Protein AF-A0A6N2HUI8-F1 (afdb_monomer_lite)

Sequence (66 aa):
LAVTTLTREECVDDEDYAQLTEFGRHFRTIPARLHEVHANLSIGNLGFEEFAAWAHDDPEGIFRSF

Secondary structure (DSSP, 8-state):
-EE----GGGSSSHHHHHHHTTT-SEEEE-GGGHHHHHHHHHHTSS-HHHHHHHHHHSTTSEE---

Radius of gyration: 11.81 Å; chains: 1; bounding box: 28×20×31 Å

pLDDT: mean 95.55, std 4.81, range [63.44, 98.19]

Foldseek 3Di:
DDFDPDDCVNAPHPVRVCQLAVLHGDFAEDPVCPVVLVVCVVVVVDGPSVQSVCLVPDPVSYRYDD

Structure (mmCIF, N/CA/C/O backbone):
data_AF-A0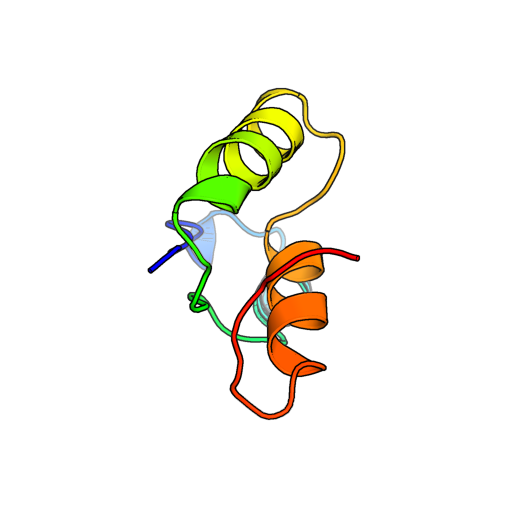A6N2HUI8-F1
#
_entry.id   AF-A0A6N2HUI8-F1
#
loop_
_atom_site.group_PDB
_atom_site.id
_atom_site.type_symbol
_atom_site.label_atom_id
_atom_site.label_alt_id
_atom_site.label_comp_id
_atom_site.label_asym_id
_atom_site.label_entity_id
_atom_site.label_seq_id
_atom_site.pdbx_PDB_ins_code
_atom_site.Cartn_x
_atom_site.Cartn_y
_atom_site.Cartn_z
_atom_site.occupancy
_atom_site.B_iso_or_equiv
_atom_site.auth_seq_id
_atom_site.auth_comp_id
_atom_site.auth_asym_id
_atom_site.auth_atom_id
_atom_site.pdbx_PDB_model_num
ATOM 1 N N . LEU A 1 1 ? 4.589 -9.854 -0.472 1.00 90.94 1 LEU A N 1
ATOM 2 C CA . LEU A 1 1 ? 3.305 -9.282 -0.011 1.00 90.94 1 LEU A CA 1
ATOM 3 C C . LEU A 1 1 ? 3.643 -8.156 0.951 1.00 90.94 1 LEU A C 1
ATOM 5 O O . LEU A 1 1 ? 4.471 -8.398 1.821 1.00 90.94 1 LEU A O 1
ATOM 9 N N . ALA A 1 2 ? 3.074 -6.968 0.765 1.00 95.06 2 ALA A N 1
ATOM 10 C CA . ALA A 1 2 ? 3.157 -5.857 1.712 1.00 95.06 2 ALA A CA 1
ATOM 11 C C . ALA A 1 2 ? 1.810 -5.723 2.432 1.00 95.06 2 ALA A C 1
ATOM 13 O O . ALA A 1 2 ? 0.767 -5.918 1.808 1.00 95.06 2 ALA A O 1
ATOM 14 N N . VAL A 1 3 ? 1.836 -5.450 3.735 1.00 96.69 3 VAL A N 1
ATOM 15 C CA . VAL A 1 3 ? 0.650 -5.398 4.602 1.00 96.69 3 VAL A CA 1
ATOM 16 C C . VAL A 1 3 ? 0.817 -4.229 5.564 1.00 96.69 3 VAL A C 1
ATOM 18 O O . VAL A 1 3 ? 1.904 -4.067 6.120 1.00 96.69 3 VAL A O 1
ATOM 21 N N . THR A 1 4 ? -0.240 -3.445 5.768 1.00 95.75 4 THR A N 1
ATOM 22 C CA . THR A 1 4 ? -0.268 -2.425 6.822 1.00 95.75 4 THR A CA 1
ATOM 23 C C . THR A 1 4 ? -0.826 -3.007 8.116 1.00 95.75 4 THR A C 1
ATOM 25 O O . THR A 1 4 ? -1.776 -3.796 8.107 1.00 95.75 4 THR A O 1
ATOM 28 N N . THR A 1 5 ? -0.233 -2.623 9.245 1.00 95.81 5 THR A N 1
ATOM 29 C CA . THR A 1 5 ? -0.752 -2.951 10.577 1.00 95.81 5 THR A CA 1
ATOM 30 C C . THR A 1 5 ? -1.730 -1.910 11.103 1.00 95.81 5 THR A C 1
ATOM 32 O O . THR A 1 5 ? -2.311 -2.173 12.148 1.00 95.81 5 THR A O 1
ATOM 35 N N . LEU A 1 6 ? -1.951 -0.807 10.369 1.00 95.81 6 LEU A N 1
ATOM 36 C CA . LEU A 1 6 ? -2.879 0.266 10.731 1.00 95.81 6 LEU A CA 1
ATOM 37 C C . LEU A 1 6 ? -4.231 -0.315 11.145 1.00 95.81 6 LEU A C 1
ATOM 39 O O . LEU A 1 6 ? -4.867 -1.038 10.360 1.00 95.81 6 LEU A O 1
ATOM 43 N N . THR A 1 7 ? -4.652 -0.025 12.368 1.00 96.44 7 THR A N 1
ATOM 44 C CA . THR A 1 7 ? -5.966 -0.399 12.882 1.00 96.44 7 THR A CA 1
ATOM 45 C C . THR A 1 7 ? -6.916 0.787 12.864 1.00 96.44 7 THR A C 1
ATOM 47 O O . THR A 1 7 ? -6.528 1.946 12.718 1.00 96.44 7 THR A O 1
ATOM 50 N N . ARG A 1 8 ? -8.207 0.486 13.005 1.00 96.38 8 ARG A N 1
ATOM 51 C CA . ARG A 1 8 ? -9.252 1.503 13.011 1.00 96.38 8 ARG A CA 1
ATOM 52 C C . ARG A 1 8 ? -9.083 2.486 14.173 1.00 96.38 8 ARG A C 1
ATOM 54 O O . ARG A 1 8 ? -9.364 3.667 14.013 1.00 96.38 8 ARG A O 1
ATOM 61 N N . GLU A 1 9 ? -8.627 2.004 15.322 1.00 97.50 9 GLU A N 1
ATOM 62 C CA . GLU A 1 9 ? -8.440 2.786 16.547 1.00 97.50 9 GLU A CA 1
ATOM 63 C C . GLU A 1 9 ? -7.286 3.793 16.455 1.00 97.50 9 GLU A C 1
ATOM 65 O O . GLU A 1 9 ? -7.240 4.736 17.240 1.00 97.50 9 GLU A O 1
ATOM 70 N N . GLU A 1 10 ? -6.364 3.598 15.511 1.00 96.69 10 GLU A N 1
ATOM 71 C CA . GLU A 1 10 ? -5.242 4.507 15.258 1.00 96.69 10 GLU A CA 1
ATOM 72 C C . GLU A 1 10 ? -5.628 5.692 14.354 1.00 96.69 10 GLU A C 1
ATOM 74 O O . GLU A 1 10 ? -4.859 6.645 14.243 1.00 96.69 10 GLU A O 1
ATOM 79 N N . CYS A 1 11 ? -6.808 5.644 13.725 1.00 97.44 11 CYS A N 1
ATOM 80 C CA . CYS A 1 11 ? -7.310 6.668 12.807 1.00 97.44 11 CYS A CA 1
ATOM 81 C C . CYS A 1 11 ? -8.218 7.673 13.521 1.00 97.44 11 CYS A C 1
ATOM 83 O O . CYS A 1 11 ? -8.878 7.341 14.513 1.00 97.44 11 CYS A O 1
ATOM 85 N N . VAL A 1 12 ? -8.298 8.890 12.983 1.00 97.88 12 VAL A N 1
ATOM 86 C CA . VAL A 1 12 ? -9.080 9.991 13.571 1.00 97.88 12 VAL A CA 1
ATOM 87 C C . VAL A 1 12 ? -10.560 9.615 13.679 1.00 97.88 12 VAL A C 1
ATOM 89 O O . VAL A 1 12 ? -11.191 9.830 14.717 1.00 97.88 12 VAL A O 1
ATOM 92 N N . ASP A 1 13 ? -11.100 8.999 12.631 1.00 98.06 13 ASP A N 1
ATOM 93 C CA . ASP A 1 13 ? -12.489 8.570 12.526 1.00 98.06 13 ASP A CA 1
ATOM 94 C C . ASP A 1 13 ? -12.661 7.462 11.461 1.00 98.06 13 ASP A C 1
ATOM 96 O O . ASP A 1 13 ? -11.692 6.848 11.005 1.00 98.06 13 ASP A O 1
ATOM 100 N N . ASP A 1 14 ? -13.916 7.114 11.156 1.00 98.06 14 ASP A N 1
ATOM 101 C CA . ASP A 1 14 ? -14.241 6.052 10.196 1.00 98.06 14 ASP A CA 1
ATOM 102 C C . ASP A 1 14 ? -13.904 6.471 8.762 1.00 98.06 14 ASP A C 1
ATOM 104 O O . ASP A 1 14 ? -13.596 5.610 7.940 1.00 98.06 14 ASP A O 1
ATOM 108 N N . GLU A 1 15 ? -13.967 7.770 8.466 1.00 98.19 15 GLU A N 1
ATOM 109 C CA . GLU A 1 15 ? -13.688 8.328 7.146 1.00 98.19 15 GLU A CA 1
ATOM 110 C C . GLU A 1 15 ? -12.183 8.298 6.866 1.00 98.19 15 GLU A C 1
ATOM 112 O O . GLU A 1 15 ? -11.774 7.808 5.817 1.00 98.19 15 GLU A O 1
ATOM 117 N N . ASP A 1 16 ? -11.366 8.694 7.842 1.00 97.94 16 ASP A N 1
ATOM 118 C CA . ASP A 1 16 ? -9.903 8.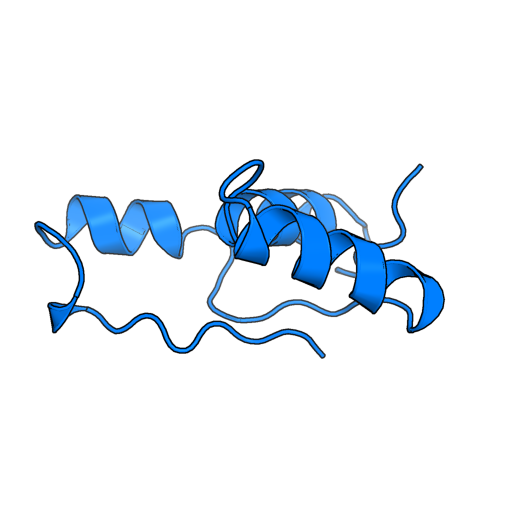606 7.799 1.00 97.94 16 ASP A CA 1
ATOM 119 C C . ASP A 1 16 ? -9.434 7.157 7.587 1.00 97.94 16 ASP A C 1
ATOM 121 O O . ASP A 1 16 ? -8.672 6.856 6.668 1.00 97.94 16 ASP A O 1
ATOM 125 N N . TYR A 1 17 ? -9.977 6.207 8.358 1.00 97.75 17 TYR A N 1
ATOM 126 C CA . TYR A 1 17 ? -9.654 4.792 8.163 1.00 97.75 17 TYR A CA 1
ATOM 127 C C . TYR A 1 17 ? -10.110 4.270 6.794 1.00 97.75 17 TYR A C 1
ATOM 129 O O . TYR A 1 17 ? -9.389 3.493 6.160 1.00 97.75 17 TYR A O 1
ATOM 137 N N . ALA A 1 18 ? -11.296 4.671 6.326 1.00 97.88 18 ALA A N 1
ATOM 138 C CA . ALA A 1 18 ? -11.790 4.285 5.008 1.00 97.88 18 ALA A CA 1
ATOM 139 C C . ALA A 1 18 ? -10.893 4.831 3.888 1.00 97.88 18 ALA A C 1
ATOM 141 O O . ALA A 1 18 ? -10.589 4.088 2.958 1.00 97.88 18 ALA A O 1
ATOM 142 N N . GLN A 1 19 ? -10.418 6.073 4.004 1.00 97.38 19 GLN A N 1
ATOM 143 C CA . GLN A 1 19 ? -9.496 6.685 3.050 1.00 97.38 19 GLN A CA 1
ATOM 144 C C . GLN A 1 19 ? -8.141 5.962 3.034 1.00 97.38 19 GLN A C 1
ATOM 146 O O . GLN A 1 19 ? -7.678 5.530 1.980 1.00 97.38 19 GLN A O 1
ATOM 151 N N . LEU A 1 20 ? -7.536 5.736 4.203 1.00 97.75 20 LEU A N 1
ATOM 152 C CA . LEU A 1 20 ? -6.238 5.057 4.327 1.00 97.75 20 LEU A CA 1
ATOM 153 C C . LEU A 1 20 ? -6.278 3.573 3.920 1.00 97.75 20 LEU A C 1
ATOM 155 O O . LEU A 1 20 ? -5.235 2.941 3.739 1.00 97.75 20 LEU A O 1
ATOM 159 N N . THR A 1 21 ? -7.472 2.988 3.792 1.00 97.62 21 THR A N 1
ATOM 160 C CA . THR A 1 21 ? -7.660 1.583 3.408 1.00 97.62 21 THR A CA 1
ATOM 161 C C . THR A 1 21 ? -8.499 1.390 2.145 1.00 97.62 21 THR A C 1
ATOM 163 O O . THR A 1 21 ? -8.884 0.255 1.857 1.00 97.62 21 THR A O 1
ATOM 166 N N . GLU A 1 22 ? -8.722 2.447 1.354 1.00 98.12 22 GLU A N 1
ATOM 167 C CA . GLU A 1 22 ? -9.562 2.433 0.143 1.00 98.12 22 GLU A CA 1
ATOM 168 C C . GLU A 1 22 ? -9.159 1.309 -0.825 1.00 98.12 22 GLU A C 1
ATOM 170 O O . GLU A 1 22 ? -9.995 0.529 -1.285 1.00 98.12 22 GLU A O 1
ATOM 175 N N . PHE A 1 23 ? -7.852 1.153 -1.055 1.00 97.38 23 PHE A N 1
ATOM 176 C CA . PHE A 1 23 ? -7.283 0.124 -1.935 1.00 97.38 23 PHE A CA 1
ATOM 177 C C . PHE A 1 23 ? -6.897 -1.171 -1.199 1.00 97.38 23 PHE A C 1
ATOM 179 O O .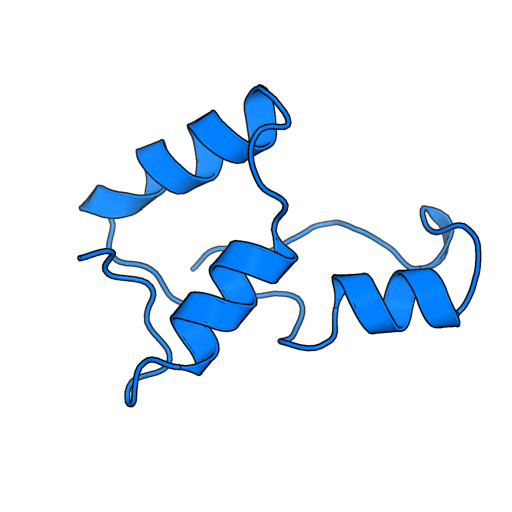 PHE A 1 23 ? -6.199 -2.035 -1.733 1.00 97.38 23 PHE A O 1
ATOM 186 N N . GLY A 1 24 ? -7.384 -1.335 0.031 1.00 96.44 24 GLY A N 1
ATOM 187 C CA . GLY A 1 24 ? -7.167 -2.498 0.879 1.00 96.44 24 GLY A CA 1
ATOM 188 C C . GLY A 1 24 ? -5.945 -2.395 1.794 1.00 96.44 24 GLY A C 1
ATOM 189 O O . GLY A 1 24 ? -5.098 -1.515 1.695 1.00 96.44 24 GLY A O 1
ATOM 190 N N . ARG A 1 25 ? -5.839 -3.357 2.719 1.00 97.06 25 ARG A N 1
ATOM 191 C CA . ARG A 1 25 ? -4.787 -3.395 3.759 1.00 97.06 25 ARG A CA 1
ATOM 192 C C . ARG A 1 25 ? -3.534 -4.172 3.348 1.00 97.06 25 ARG A C 1
ATOM 194 O O . ARG A 1 25 ? -2.639 -4.404 4.161 1.00 97.06 25 ARG A O 1
ATOM 201 N N . HIS A 1 26 ? -3.483 -4.628 2.101 1.00 97.50 26 HIS A N 1
ATOM 202 C CA . HIS A 1 26 ? -2.362 -5.380 1.562 1.00 97.50 26 HIS A CA 1
ATOM 203 C C . HIS A 1 26 ? -2.278 -5.245 0.042 1.00 97.50 26 HIS A C 1
ATOM 205 O O . HIS A 1 26 ? -3.297 -5.177 -0.641 1.00 97.50 26 HIS A O 1
ATOM 211 N N . PHE A 1 27 ? -1.068 -5.334 -0.500 1.00 97.06 27 PHE A N 1
ATOM 212 C CA . PHE A 1 27 ? -0.851 -5.423 -1.941 1.00 97.06 27 PHE A CA 1
ATOM 213 C C . PHE A 1 27 ? 0.348 -6.313 -2.277 1.00 97.06 27 PHE A C 1
ATOM 215 O O . PHE A 1 27 ? 1.224 -6.597 -1.444 1.00 97.06 27 PHE A O 1
ATOM 222 N N . ARG A 1 28 ? 0.389 -6.814 -3.515 1.00 97.25 28 ARG A N 1
ATOM 223 C CA . ARG A 1 28 ? 1.535 -7.581 -4.015 1.00 97.25 28 ARG A CA 1
ATOM 224 C C . ARG A 1 28 ? 2.584 -6.622 -4.563 1.00 97.25 28 ARG A C 1
ATOM 226 O O . ARG A 1 28 ? 2.263 -5.605 -5.152 1.00 97.25 28 ARG A O 1
ATOM 233 N N . THR A 1 29 ? 3.850 -6.963 -4.376 1.00 96.44 29 THR A N 1
ATOM 234 C CA . THR A 1 29 ? 4.984 -6.183 -4.878 1.00 96.44 29 THR A CA 1
ATOM 235 C C . THR A 1 29 ? 6.113 -7.131 -5.250 1.00 96.44 29 THR A C 1
ATOM 237 O O . THR A 1 29 ? 6.220 -8.221 -4.670 1.00 96.44 29 THR A O 1
ATOM 240 N N . ILE A 1 30 ? 6.939 -6.733 -6.215 1.00 95.81 30 ILE A N 1
ATOM 241 C CA . ILE A 1 30 ? 8.151 -7.476 -6.562 1.00 95.81 30 ILE A CA 1
ATOM 242 C C . ILE A 1 30 ? 9.258 -7.213 -5.525 1.00 95.81 30 ILE A C 1
ATOM 244 O O . ILE A 1 30 ? 9.365 -6.097 -5.011 1.00 95.81 30 ILE A O 1
ATOM 248 N N . PRO A 1 31 ? 10.138 -8.192 -5.236 1.00 94.31 31 PRO A N 1
ATOM 249 C CA . PRO A 1 31 ? 11.179 -8.024 -4.221 1.00 94.31 31 PRO A CA 1
ATOM 250 C C . PRO A 1 31 ? 12.075 -6.796 -4.426 1.00 94.31 31 PRO A C 1
ATOM 252 O O . PRO A 1 31 ? 12.447 -6.142 -3.456 1.00 94.31 31 PRO A O 1
ATOM 255 N N . ALA A 1 32 ? 12.361 -6.438 -5.682 1.00 93.88 32 ALA A N 1
ATOM 256 C CA . ALA A 1 32 ? 13.180 -5.276 -6.031 1.00 93.88 32 ALA A CA 1
ATOM 257 C C . ALA A 1 32 ? 12.597 -3.931 -5.550 1.00 93.88 32 ALA A C 1
ATOM 259 O O . ALA A 1 32 ? 13.341 -2.968 -5.404 1.00 93.88 32 ALA A O 1
ATOM 260 N N . ARG A 1 33 ? 11.287 -3.862 -5.277 1.00 93.44 33 ARG A N 1
ATOM 261 C CA . ARG A 1 33 ? 10.579 -2.631 -4.888 1.00 93.44 33 ARG A CA 1
ATOM 262 C C . ARG A 1 33 ? 10.287 -2.523 -3.394 1.00 93.44 33 ARG A C 1
ATOM 264 O O . ARG A 1 33 ? 9.810 -1.490 -2.940 1.00 93.44 33 ARG A O 1
ATOM 271 N N . LEU A 1 34 ? 10.621 -3.542 -2.600 1.00 92.56 34 LEU A N 1
ATOM 272 C CA . LEU A 1 34 ? 10.416 -3.513 -1.145 1.00 92.56 34 LEU A CA 1
ATOM 273 C C . LEU A 1 34 ? 11.191 -2.385 -0.461 1.00 92.56 34 LEU A C 1
ATOM 275 O O . LEU A 1 34 ? 10.672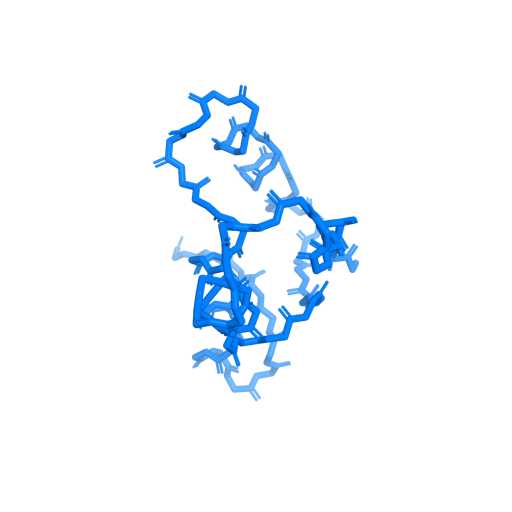 -1.763 0.462 1.00 92.56 34 LEU A O 1
ATOM 279 N N . HIS A 1 35 ? 12.418 -2.115 -0.914 1.00 93.56 35 HIS A N 1
ATOM 280 C CA . HIS A 1 35 ? 13.231 -1.052 -0.329 1.00 93.56 35 HIS A CA 1
ATOM 281 C C . HIS A 1 35 ? 12.616 0.332 -0.565 1.00 93.56 35 HIS A C 1
ATOM 283 O O . HIS A 1 35 ? 12.593 1.144 0.351 1.00 93.56 35 HIS A O 1
ATOM 289 N N . GLU A 1 36 ? 12.070 0.572 -1.759 1.00 95.06 36 GLU A N 1
ATOM 290 C CA . GLU A 1 36 ? 11.394 1.820 -2.129 1.00 95.06 36 GLU A CA 1
ATOM 291 C C . GLU A 1 36 ? 10.168 2.070 -1.243 1.00 95.06 36 GLU A C 1
ATOM 293 O O . GLU A 1 36 ? 10.056 3.139 -0.644 1.00 95.06 36 GLU A O 1
ATOM 298 N N . VAL A 1 37 ? 9.308 1.060 -1.073 1.00 95.50 37 VAL A N 1
ATOM 299 C CA . VAL A 1 37 ? 8.146 1.137 -0.172 1.00 95.50 37 VAL A CA 1
ATOM 300 C C . VAL A 1 37 ? 8.597 1.425 1.265 1.00 95.50 37 VAL A C 1
ATOM 302 O O . VAL A 1 37 ? 8.134 2.376 1.887 1.00 95.50 37 VAL A O 1
ATOM 305 N N . HIS A 1 38 ? 9.547 0.643 1.791 1.00 95.12 38 HIS A N 1
ATOM 306 C CA . HIS A 1 38 ? 10.023 0.802 3.168 1.00 95.12 38 HIS A CA 1
ATOM 307 C C . HIS A 1 38 ? 10.659 2.175 3.417 1.00 95.12 38 HIS A C 1
ATOM 309 O O . HIS A 1 38 ? 10.403 2.792 4.450 1.00 95.12 38 HIS A O 1
ATOM 315 N N . ALA A 1 39 ? 11.502 2.652 2.498 1.00 96.38 39 ALA A N 1
ATOM 316 C CA . ALA A 1 39 ? 12.183 3.933 2.634 1.00 96.38 39 ALA A CA 1
ATOM 317 C C . ALA A 1 39 ? 11.185 5.094 2.671 1.00 96.38 39 ALA A C 1
ATOM 319 O O . ALA A 1 39 ? 11.278 5.918 3.576 1.00 96.38 39 ALA A O 1
ATOM 320 N N . ASN A 1 40 ? 10.209 5.123 1.755 1.00 97.38 40 ASN A N 1
ATOM 321 C CA . ASN A 1 40 ? 9.198 6.182 1.705 1.00 97.38 40 ASN A CA 1
ATOM 322 C C . ASN A 1 40 ? 8.341 6.229 2.975 1.00 97.38 40 ASN A C 1
ATOM 324 O O . ASN A 1 40 ? 8.166 7.309 3.536 1.00 97.38 40 ASN A O 1
ATOM 328 N N . LEU A 1 41 ? 7.890 5.070 3.469 1.00 96.06 41 LEU A N 1
ATOM 329 C CA . LEU A 1 41 ? 7.121 4.986 4.714 1.00 96.06 41 LEU A CA 1
ATOM 330 C C . LEU A 1 41 ? 7.953 5.417 5.932 1.00 96.06 41 LEU A C 1
ATOM 332 O O . LEU A 1 41 ? 7.466 6.143 6.791 1.00 96.06 41 LEU A O 1
ATOM 336 N N . SER A 1 42 ? 9.226 5.012 5.997 1.00 96.50 42 SER A N 1
ATOM 337 C CA . SER A 1 42 ? 10.109 5.321 7.136 1.00 96.50 42 SER A CA 1
ATOM 338 C C . SER A 1 42 ? 10.404 6.814 7.281 1.00 96.50 42 SER A C 1
ATOM 340 O O . SER A 1 42 ? 10.657 7.283 8.388 1.00 96.50 42 SER A O 1
ATOM 342 N N . ILE A 1 43 ? 10.413 7.549 6.166 1.00 96.44 43 ILE A N 1
ATOM 343 C CA . ILE A 1 43 ? 10.686 8.993 6.145 1.00 96.44 43 ILE A CA 1
ATOM 344 C C . ILE A 1 43 ? 9.411 9.837 6.006 1.00 96.44 43 ILE A C 1
ATOM 346 O O . ILE A 1 43 ? 9.512 11.060 5.974 1.00 96.44 43 ILE A O 1
ATOM 350 N N . GLY A 1 44 ? 8.237 9.203 5.902 1.00 95.38 44 GLY A N 1
ATOM 351 C CA . GLY A 1 44 ? 6.954 9.882 5.712 1.00 95.38 44 GLY A CA 1
ATOM 352 C C . GLY A 1 44 ? 6.829 10.622 4.378 1.00 95.38 44 GLY A C 1
ATOM 353 O O . GLY A 1 44 ? 6.174 11.657 4.327 1.00 95.38 44 GLY A O 1
ATOM 354 N N . ASN A 1 45 ? 7.490 10.145 3.317 1.00 97.38 45 ASN A N 1
ATOM 355 C CA . ASN A 1 45 ? 7.404 10.777 1.995 1.00 97.38 45 ASN A CA 1
ATOM 356 C C . ASN A 1 45 ? 6.137 10.374 1.230 1.00 97.38 45 ASN A C 1
ATOM 358 O O . ASN A 1 45 ? 5.555 11.212 0.554 1.00 97.38 45 ASN A O 1
ATOM 362 N N . LEU A 1 46 ? 5.741 9.102 1.329 1.00 97.06 46 LEU A N 1
ATOM 363 C CA . LEU A 1 46 ? 4.501 8.570 0.761 1.00 97.06 46 LEU A CA 1
ATOM 364 C C . LEU A 1 46 ? 3.843 7.635 1.773 1.00 97.06 46 LEU A C 1
ATOM 366 O O . LEU A 1 46 ? 4.550 6.956 2.530 1.00 97.06 46 LEU A O 1
ATOM 370 N N . GLY A 1 47 ? 2.516 7.594 1.755 1.00 96.19 47 GLY A N 1
ATOM 371 C CA . GLY A 1 47 ? 1.677 6.707 2.547 1.00 96.19 47 GLY A CA 1
ATOM 372 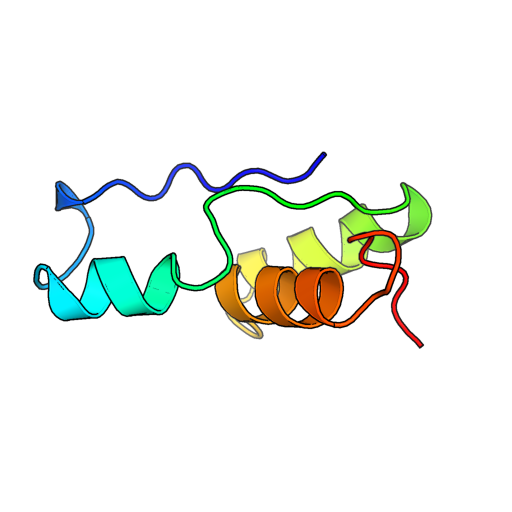C C . GLY A 1 47 ? 1.582 5.292 1.972 1.00 96.19 47 GLY A C 1
ATOM 373 O O . GLY A 1 47 ? 2.016 4.998 0.856 1.00 96.19 47 GLY A O 1
ATOM 374 N N . PHE A 1 48 ? 1.024 4.368 2.756 1.00 97.69 48 PHE A N 1
ATOM 375 C CA . PHE A 1 48 ? 0.836 2.979 2.318 1.00 97.69 48 PHE A CA 1
ATOM 376 C C . PHE A 1 48 ? -0.275 2.877 1.265 1.00 97.69 48 PHE A C 1
ATOM 378 O O . PHE A 1 48 ? -0.166 2.094 0.319 1.00 97.69 48 PHE A O 1
ATOM 385 N N . GLU A 1 49 ? -1.321 3.681 1.431 1.00 97.69 49 GLU A N 1
ATOM 386 C CA . GLU A 1 49 ? -2.477 3.818 0.555 1.00 97.69 49 GLU A CA 1
ATOM 387 C C . GLU A 1 49 ? -2.090 4.257 -0.860 1.00 97.69 49 GLU A C 1
ATOM 389 O O . GLU A 1 49 ? -2.666 3.757 -1.821 1.00 97.69 49 GLU A O 1
ATOM 394 N N . GLU A 1 50 ? -1.048 5.079 -1.013 1.00 97.44 50 GLU A N 1
ATOM 395 C CA . GLU A 1 50 ? -0.543 5.498 -2.326 1.00 97.44 50 GLU A CA 1
ATOM 396 C C . GLU A 1 50 ? 0.094 4.325 -3.088 1.00 97.44 50 GLU A C 1
ATOM 398 O O . GLU A 1 50 ? -0.193 4.099 -4.265 1.00 97.44 50 GLU A O 1
ATOM 403 N N . PHE A 1 51 ? 0.901 3.499 -2.411 1.00 97.38 51 PHE A N 1
ATOM 404 C CA . PHE A 1 51 ? 1.443 2.280 -3.022 1.00 97.38 51 PHE A CA 1
ATOM 405 C C . PHE A 1 51 ? 0.356 1.239 -3.303 1.00 97.38 51 PHE A C 1
ATOM 407 O O . PHE A 1 51 ? 0.442 0.517 -4.301 1.00 97.38 51 PHE A O 1
ATOM 414 N N . ALA A 1 52 ? -0.654 1.145 -2.436 1.00 97.62 52 ALA A N 1
ATOM 415 C CA . ALA A 1 52 ? -1.800 0.272 -2.652 1.00 97.62 52 ALA A CA 1
ATOM 416 C C . ALA A 1 52 ? -2.620 0.722 -3.873 1.00 97.62 52 ALA A C 1
ATOM 418 O O . ALA A 1 52 ? -2.995 -0.132 -4.675 1.00 97.62 52 ALA A O 1
ATOM 419 N N . ALA A 1 53 ? -2.807 2.031 -4.067 1.00 97.62 53 ALA A N 1
ATOM 420 C CA . ALA A 1 53 ? -3.442 2.607 -5.251 1.00 97.62 53 ALA A CA 1
ATOM 421 C C . ALA A 1 53 ? -2.669 2.257 -6.531 1.00 97.62 53 ALA A C 1
ATOM 423 O O . ALA A 1 53 ? -3.233 1.710 -7.474 1.00 97.62 53 ALA A O 1
ATOM 424 N N . TRP A 1 54 ? -1.346 2.446 -6.547 1.00 96.69 54 TRP A N 1
ATOM 425 C CA . TRP A 1 54 ? -0.536 2.075 -7.715 1.00 96.69 54 TRP A CA 1
ATOM 426 C C . TRP A 1 54 ? -0.520 0.573 -7.992 1.00 96.69 54 TRP A C 1
ATOM 428 O O . TRP A 1 54 ? -0.463 0.157 -9.147 1.00 96.69 54 TRP A O 1
ATOM 438 N N . ALA A 1 55 ? -0.553 -0.260 -6.950 1.00 97.00 55 ALA A N 1
ATOM 439 C CA . ALA A 1 55 ? -0.716 -1.695 -7.131 1.00 97.00 55 ALA A CA 1
ATOM 440 C C . ALA A 1 55 ? -2.103 -2.034 -7.690 1.00 97.00 55 ALA A C 1
ATOM 442 O O . ALA A 1 55 ? -2.200 -2.953 -8.493 1.00 97.00 55 ALA A O 1
ATOM 443 N N . HIS A 1 56 ? -3.152 -1.322 -7.269 1.00 96.50 56 HIS A N 1
ATOM 444 C CA . HIS A 1 56 ? -4.521 -1.497 -7.749 1.00 96.50 56 HIS A CA 1
ATOM 445 C C . HIS A 1 56 ? -4.669 -1.144 -9.237 1.00 96.50 56 HIS A C 1
ATOM 447 O O . HIS A 1 56 ? -5.383 -1.846 -9.950 1.00 96.50 56 HIS A O 1
ATOM 453 N N . ASP A 1 57 ? -3.953 -0.121 -9.710 1.00 95.88 57 ASP A N 1
ATOM 454 C CA . ASP A 1 57 ? -3.940 0.288 -11.121 1.00 95.88 57 ASP A CA 1
ATOM 455 C C . ASP A 1 57 ? -3.215 -0.714 -12.046 1.00 95.88 57 ASP A C 1
ATOM 457 O O . ASP A 1 57 ? -3.441 -0.728 -13.260 1.00 95.88 57 ASP A O 1
ATOM 461 N N . ASP A 1 58 ? -2.349 -1.576 -11.500 1.00 95.31 58 ASP A N 1
ATOM 462 C CA . ASP A 1 58 ? -1.704 -2.652 -12.256 1.00 95.31 58 ASP A CA 1
ATOM 463 C C . ASP A 1 58 ? -2.71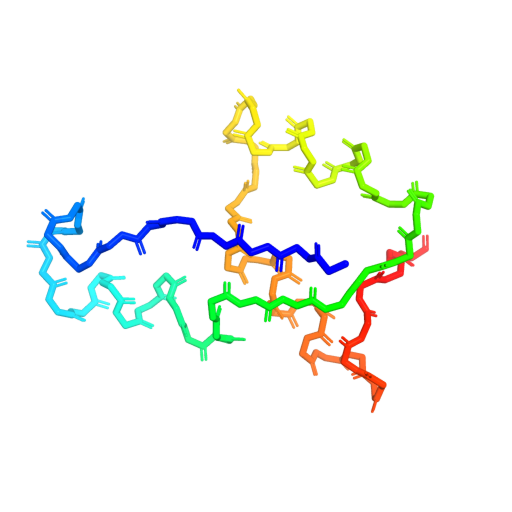1 -3.789 -12.540 1.00 95.31 58 ASP A C 1
ATOM 465 O O . ASP A 1 58 ? -3.352 -4.287 -11.611 1.00 95.31 58 ASP A O 1
ATOM 469 N N . PRO A 1 59 ? -2.831 -4.294 -13.787 1.00 94.50 59 PRO A N 1
ATOM 470 C CA . PRO A 1 59 ? -3.782 -5.360 -14.126 1.00 94.50 59 PRO A CA 1
ATOM 471 C C . PRO A 1 59 ? -3.590 -6.657 -13.332 1.00 94.50 59 PRO A C 1
ATOM 473 O O . PRO A 1 59 ? -4.519 -7.456 -13.205 1.00 94.50 59 PRO A O 1
ATOM 476 N N . GLU A 1 60 ? -2.381 -6.900 -12.820 1.00 95.12 60 GLU A N 1
ATOM 477 C CA . GLU A 1 60 ? -2.084 -8.050 -11.975 1.00 95.12 60 GLU A CA 1
ATOM 478 C C . GLU A 1 60 ? -2.177 -7.707 -10.479 1.00 95.12 60 GLU A C 1
ATOM 480 O O . GLU A 1 60 ? -1.978 -8.586 -9.640 1.00 95.12 60 GLU A O 1
ATOM 485 N N . GLY A 1 61 ? -2.488 -6.473 -10.089 1.00 94.62 61 GLY A N 1
ATOM 486 C CA . GLY A 1 61 ? -2.529 -6.066 -8.688 1.00 94.62 61 GLY A CA 1
ATOM 487 C C . GLY A 1 61 ? -1.139 -6.049 -8.039 1.00 94.62 61 GLY A C 1
ATOM 488 O O . GLY A 1 61 ? -1.014 -6.404 -6.858 1.00 94.62 61 GLY A O 1
ATOM 489 N N . ILE A 1 62 ? -0.074 -5.810 -8.819 1.00 96.69 62 ILE A N 1
ATOM 490 C CA . ILE A 1 62 ? 1.321 -5.888 -8.368 1.00 96.69 62 ILE A CA 1
ATOM 491 C C . ILE A 1 62 ? 2.002 -4.530 -8.525 1.00 96.69 62 ILE A C 1
ATOM 493 O O . ILE A 1 62 ? 2.219 -4.056 -9.632 1.00 96.69 62 ILE A O 1
ATOM 497 N N . PHE A 1 63 ? 2.487 -3.967 -7.420 1.00 96.12 63 PHE A N 1
ATOM 498 C CA . PHE A 1 63 ? 3.385 -2.820 -7.472 1.00 96.12 63 PHE A CA 1
ATOM 499 C C . PHE A 1 63 ? 4.735 -3.214 -8.092 1.00 96.12 63 PHE A C 1
ATOM 501 O O . PHE A 1 63 ? 5.470 -4.054 -7.553 1.00 96.12 63 PHE A O 1
ATOM 508 N N . ARG A 1 64 ? 5.065 -2.604 -9.236 1.00 92.62 64 ARG A N 1
ATOM 509 C CA . ARG A 1 64 ? 6.324 -2.830 -9.971 1.00 92.62 64 ARG A CA 1
ATOM 510 C C . ARG A 1 64 ? 7.181 -1.571 -10.135 1.00 92.62 64 ARG A C 1
ATOM 512 O O . ARG A 1 64 ? 8.378 -1.722 -10.396 1.00 92.62 64 ARG A O 1
ATOM 519 N N . SER A 1 65 ? 6.612 -0.388 -9.865 1.00 77.88 65 SER A N 1
ATOM 520 C CA . SER A 1 65 ? 7.165 0.942 -10.191 1.00 77.88 65 SER A CA 1
ATOM 521 C C . SER A 1 65 ? 7.461 1.093 -11.698 1.00 77.88 65 SER A C 1
ATOM 523 O O . SER A 1 65 ? 7.455 0.103 -12.434 1.00 77.88 65 SER A O 1
ATOM 525 N N . PHE A 1 66 ? 7.644 2.327 -12.166 1.00 63.44 66 PHE A N 1
ATOM 526 C CA . PHE A 1 66 ? 7.888 2.630 -13.584 1.00 63.44 66 PHE A CA 1
ATOM 527 C C . PHE A 1 66 ? 9.335 2.329 -14.011 1.00 63.44 66 PHE A C 1
ATOM 529 O O . PHE A 1 66 ? 10.253 2.359 -13.151 1.00 63.44 66 PHE A O 1
#